Protein AF-A0A434CM27-F1 (afdb_monomer_lite)

Secondary structure (DSSP, 8-state):
-HHHHHHHHHHHHHTT-----PPPP-PEEEEEEE-TTSSEEEEEEEEE-TTT--EEEEEEEEETTT-PBPTT-SEEEE---TT--HHHHHHHHHHHHTTTS-HHHHHHT---------TT-S-----

Structure (mmCIF, N/CA/C/O backbone):
data_AF-A0A434CM27-F1
#
_entry.id   AF-A0A434CM27-F1
#
loop_
_atom_site.group_PDB
_atom_site.id
_atom_site.type_symbol
_atom_site.label_atom_id
_atom_site.label_alt_id
_atom_site.label_comp_id
_atom_site.label_asym_id
_atom_site.label_entity_id
_atom_site.label_seq_id
_atom_site.pdbx_PDB_ins_code
_atom_site.Cartn_x
_atom_site.Cartn_y
_atom_site.Cartn_z
_atom_site.occupancy
_atom_site.B_iso_or_equiv
_atom_site.auth_seq_id
_atom_site.auth_comp_id
_atom_site.auth_asym_id
_atom_site.auth_atom_id
_atom_site.pdbx_PDB_model_num
ATOM 1 N N . MET A 1 1 ? 54.897 -18.495 -28.103 1.00 61.25 1 MET A N 1
ATOM 2 C CA . MET A 1 1 ? 53.978 -17.387 -28.464 1.00 61.25 1 MET A CA 1
ATOM 3 C C . MET A 1 1 ? 52.524 -17.825 -28.622 1.00 61.25 1 MET A C 1
ATOM 5 O O . MET A 1 1 ? 51.708 -17.301 -27.886 1.00 61.25 1 MET A O 1
ATOM 9 N N . ARG A 1 2 ? 52.175 -18.805 -29.476 1.00 65.56 2 ARG A N 1
ATOM 10 C CA . ARG A 1 2 ? 50.773 -19.268 -29.652 1.00 65.56 2 ARG A CA 1
ATOM 11 C C . ARG A 1 2 ? 50.062 -19.693 -28.358 1.00 65.56 2 ARG A C 1
ATOM 13 O O . ARG A 1 2 ? 48.933 -19.287 -28.149 1.00 65.56 2 ARG A O 1
ATOM 20 N N . ILE A 1 3 ? 50.734 -20.431 -27.473 1.00 67.69 3 ILE A N 1
ATOM 21 C CA . ILE A 1 3 ? 50.159 -20.867 -26.183 1.00 67.69 3 ILE A CA 1
ATOM 22 C C . ILE A 1 3 ? 49.906 -19.682 -25.237 1.00 67.69 3 ILE A C 1
ATOM 24 O O . ILE A 1 3 ? 48.878 -19.646 -24.578 1.00 67.69 3 ILE A O 1
ATOM 28 N N . LEU A 1 4 ? 50.792 -18.680 -25.224 1.00 71.00 4 LEU A N 1
ATOM 29 C CA . LEU A 1 4 ? 50.620 -17.472 -24.406 1.00 71.00 4 LEU A CA 1
ATOM 30 C C . LEU A 1 4 ? 49.456 -16.604 -24.909 1.00 71.00 4 LEU A C 1
ATOM 32 O O . LEU A 1 4 ? 48.712 -16.049 -24.113 1.00 71.00 4 LEU A O 1
ATOM 36 N N . VAL A 1 5 ? 49.290 -16.518 -26.234 1.00 72.69 5 VAL A N 1
ATOM 37 C CA . VAL A 1 5 ? 48.168 -15.810 -26.869 1.00 72.69 5 VAL A CA 1
ATOM 38 C C . VAL A 1 5 ? 46.848 -16.527 -26.591 1.00 72.69 5 VAL A C 1
ATOM 40 O O . VAL A 1 5 ? 45.866 -15.871 -26.275 1.00 72.69 5 VAL A O 1
ATOM 43 N N . LEU A 1 6 ? 46.827 -17.862 -26.643 1.00 71.38 6 LEU A N 1
ATOM 44 C CA . LEU A 1 6 ? 45.638 -18.646 -26.300 1.00 71.38 6 LEU A CA 1
ATOM 45 C C . LEU A 1 6 ? 45.253 -18.468 -24.825 1.00 71.38 6 LEU A C 1
ATOM 47 O O . LEU A 1 6 ? 44.091 -18.207 -24.549 1.00 71.38 6 LEU A O 1
ATOM 51 N N . PHE A 1 7 ? 46.223 -18.494 -23.902 1.00 73.00 7 PHE A N 1
ATOM 52 C CA . PHE A 1 7 ? 45.977 -18.195 -22.485 1.00 73.00 7 PHE A CA 1
ATOM 53 C C . PHE A 1 7 ? 45.446 -16.774 -22.265 1.00 73.00 7 PHE A C 1
ATOM 55 O O . PHE A 1 7 ? 44.503 -16.591 -21.503 1.00 73.00 7 PHE A O 1
ATOM 62 N N . ALA A 1 8 ? 46.010 -15.774 -22.948 1.00 72.94 8 ALA A N 1
ATOM 63 C CA . ALA A 1 8 ? 45.547 -14.391 -22.844 1.00 72.94 8 ALA A CA 1
ATOM 64 C C . ALA A 1 8 ? 44.118 -14.209 -23.385 1.00 72.94 8 ALA A C 1
ATOM 66 O O . ALA A 1 8 ? 43.339 -13.468 -22.796 1.00 72.94 8 ALA A O 1
ATOM 67 N N . VAL A 1 9 ? 43.755 -14.903 -24.469 1.00 73.69 9 VAL A N 1
ATOM 68 C CA . VAL A 1 9 ? 42.394 -14.878 -25.033 1.00 73.69 9 VAL A CA 1
ATOM 69 C C . VAL A 1 9 ? 41.394 -15.577 -24.109 1.00 73.69 9 VAL A C 1
ATOM 71 O O . VAL A 1 9 ? 40.299 -15.057 -23.913 1.00 73.69 9 VAL A O 1
ATOM 74 N N . SER A 1 10 ? 41.768 -16.707 -23.500 1.00 68.44 10 SER A N 1
ATOM 75 C CA . SER A 1 10 ? 40.931 -17.395 -22.506 1.00 68.44 10 SER A CA 1
ATOM 76 C C . SER A 1 10 ? 40.677 -16.523 -21.273 1.00 68.44 10 SER A C 1
ATOM 78 O O . SER A 1 10 ? 39.531 -16.389 -20.857 1.00 68.44 10 SER A O 1
ATOM 80 N N . LEU A 1 11 ? 41.712 -15.852 -20.755 1.00 65.94 11 LEU A N 1
ATOM 81 C CA . LEU A 1 11 ? 41.585 -14.952 -19.604 1.00 65.94 11 LEU A CA 1
ATOM 82 C C . LEU A 1 11 ? 40.709 -13.725 -19.913 1.00 65.94 11 LEU A C 1
ATOM 84 O O . LEU A 1 11 ? 39.983 -13.241 -19.051 1.00 65.94 11 LEU A O 1
ATOM 88 N N . LEU A 1 12 ? 40.76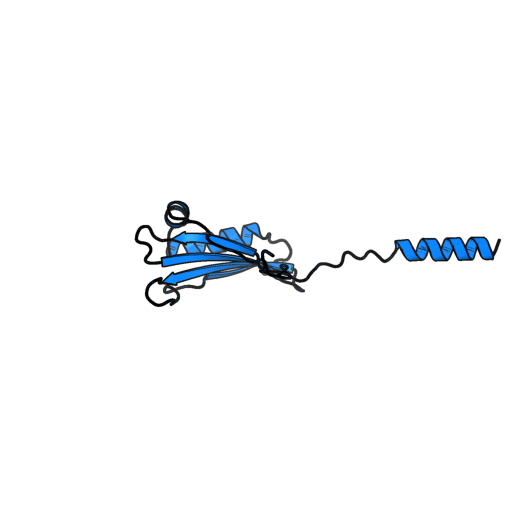3 -13.215 -21.150 1.00 62.44 12 LEU A N 1
ATOM 89 C CA . LEU A 1 12 ? 39.950 -12.074 -21.576 1.00 62.44 12 LEU A CA 1
ATOM 90 C C . LEU A 1 12 ? 38.468 -12.447 -21.748 1.00 62.44 12 LEU A C 1
ATOM 92 O O . LEU A 1 12 ? 37.603 -11.605 -21.530 1.00 62.44 12 LEU A O 1
ATOM 96 N N . ALA A 1 13 ? 38.170 -13.699 -22.113 1.00 61.03 13 ALA A N 1
ATOM 97 C CA . ALA A 1 13 ? 36.800 -14.190 -22.256 1.00 61.03 13 ALA A CA 1
ATOM 98 C C . ALA A 1 13 ? 36.074 -14.296 -20.901 1.00 61.03 13 ALA A C 1
ATOM 100 O O . ALA A 1 13 ? 34.893 -13.959 -20.817 1.00 61.03 13 ALA A O 1
ATOM 101 N N . GLU A 1 14 ? 36.784 -14.669 -19.831 1.00 60.31 14 GLU A N 1
ATOM 102 C CA . GLU A 1 14 ? 36.226 -14.799 -18.474 1.00 60.31 14 GLU A CA 1
ATOM 103 C C . GLU A 1 14 ? 35.778 -13.456 -17.865 1.00 60.31 14 GLU A C 1
ATOM 105 O O . GLU A 1 14 ? 34.853 -13.420 -17.057 1.00 60.31 14 GLU A O 1
ATOM 110 N N . PHE A 1 15 ? 36.361 -12.330 -18.295 1.00 59.69 15 PHE A N 1
ATOM 111 C CA . PHE A 1 15 ? 35.983 -10.991 -17.817 1.00 59.69 15 PHE A CA 1
ATOM 112 C C . PHE A 1 15 ? 34.720 -10.413 -18.476 1.00 59.69 15 PHE A C 1
ATOM 114 O O . PHE A 1 15 ? 34.245 -9.360 -18.054 1.00 59.69 15 PHE A O 1
ATOM 121 N N . THR A 1 16 ? 34.165 -11.060 -19.508 1.00 59.38 16 THR A N 1
ATOM 122 C CA . THR A 1 16 ? 33.066 -10.479 -20.309 1.00 59.38 16 THR A CA 1
ATOM 123 C C . THR A 1 16 ? 31.663 -10.950 -19.921 1.00 59.38 16 THR A C 1
ATOM 125 O O . THR A 1 16 ? 30.686 -10.440 -20.466 1.00 59.38 16 THR A O 1
ATOM 128 N N . THR A 1 17 ? 31.522 -11.879 -18.970 1.00 56.62 17 THR A N 1
ATOM 129 C CA . THR A 1 17 ? 30.232 -12.539 -18.688 1.00 56.62 17 THR A CA 1
ATOM 130 C C . THR A 1 17 ? 29.578 -12.168 -17.358 1.00 56.62 17 THR A C 1
ATOM 132 O O . THR A 1 17 ? 28.604 -12.810 -16.974 1.00 56.62 17 THR A O 1
ATOM 135 N N . SER A 1 1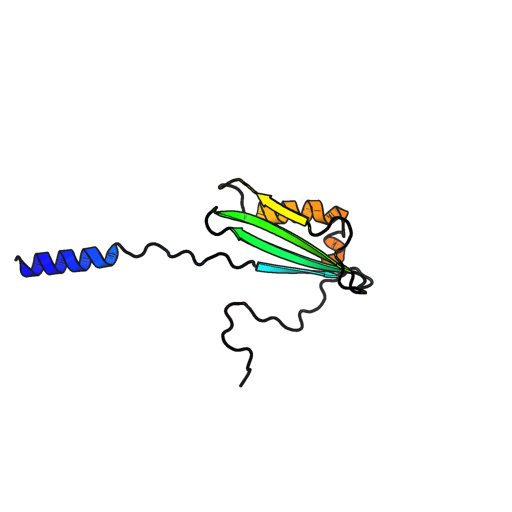8 ? 30.020 -11.118 -16.661 1.00 57.97 18 SER A N 1
ATOM 136 C CA . SER A 1 18 ? 29.270 -10.587 -15.512 1.00 57.97 18 SER A CA 1
ATOM 137 C C . SER A 1 18 ? 28.150 -9.643 -15.971 1.00 57.97 18 SER A C 1
ATOM 139 O O . SER A 1 18 ? 28.130 -8.463 -15.617 1.00 57.97 18 SER A O 1
ATOM 141 N N . LEU A 1 19 ? 27.218 -10.134 -16.793 1.00 63.66 19 LEU A N 1
ATOM 142 C CA . LEU A 1 19 ? 25.916 -9.474 -16.888 1.00 63.66 19 LEU A CA 1
ATOM 143 C C . LEU A 1 19 ? 25.300 -9.558 -15.493 1.00 63.66 19 LEU A C 1
ATOM 145 O O . LEU A 1 19 ? 25.165 -10.653 -14.949 1.00 63.66 19 LEU A O 1
ATOM 149 N N . ALA A 1 20 ? 25.011 -8.404 -14.891 1.00 65.00 20 ALA A N 1
ATOM 150 C CA . ALA A 1 20 ? 24.315 -8.350 -13.617 1.00 65.00 20 ALA A CA 1
ATOM 151 C C . ALA A 1 20 ? 22.999 -9.119 -13.777 1.00 65.00 20 ALA A C 1
ATOM 153 O O . ALA A 1 20 ? 22.096 -8.685 -14.491 1.00 65.00 20 ALA A O 1
ATOM 154 N N . ALA A 1 21 ? 22.919 -10.301 -13.171 1.00 63.22 21 ALA A N 1
ATOM 155 C CA . ALA A 1 21 ? 21.661 -11.005 -13.055 1.00 63.22 21 ALA A CA 1
ATOM 156 C C . ALA A 1 21 ? 20.801 -10.179 -12.099 1.00 63.22 21 ALA A C 1
ATOM 158 O O . ALA A 1 21 ? 21.085 -10.108 -10.902 1.00 63.22 21 ALA A O 1
ATOM 159 N N . HIS A 1 22 ? 19.791 -9.503 -12.636 1.00 60.44 22 HIS A N 1
ATOM 160 C CA . HIS A 1 22 ? 18.747 -8.932 -11.807 1.00 60.44 22 HIS A CA 1
ATOM 161 C C . HIS A 1 22 ? 17.919 -10.103 -11.280 1.00 60.44 22 HIS A C 1
ATOM 163 O O . HIS A 1 22 ? 17.370 -10.883 -12.058 1.00 60.44 22 HIS A O 1
ATOM 169 N N . ALA A 1 23 ? 17.910 -10.280 -9.960 1.00 67.56 23 ALA A N 1
ATOM 170 C CA . ALA A 1 23 ? 16.948 -11.170 -9.330 1.00 67.56 23 ALA A CA 1
ATOM 171 C C . ALA A 1 23 ? 15.533 -10.688 -9.691 1.00 67.56 23 ALA A C 1
ATOM 173 O O . ALA A 1 23 ? 15.318 -9.482 -9.830 1.00 67.56 23 ALA A O 1
ATOM 174 N N . GLY A 1 24 ? 14.595 -11.622 -9.863 1.00 69.56 24 GLY A N 1
ATOM 175 C CA . GLY A 1 24 ? 13.190 -11.273 -10.077 1.00 69.56 24 GLY A CA 1
ATOM 176 C C . GLY A 1 24 ? 12.653 -10.413 -8.928 1.00 69.56 24 GLY A C 1
ATOM 177 O O . GLY A 1 24 ? 13.162 -10.477 -7.806 1.00 69.56 24 GLY A O 1
ATOM 178 N N . ASP A 1 25 ? 11.637 -9.601 -9.219 1.00 81.38 25 ASP A N 1
ATOM 179 C CA . ASP A 1 25 ? 11.016 -8.722 -8.227 1.00 81.38 25 ASP A CA 1
ATOM 180 C C . ASP A 1 25 ? 10.394 -9.534 -7.086 1.00 81.38 25 ASP A C 1
ATOM 182 O O . ASP A 1 25 ? 9.615 -10.466 -7.305 1.00 81.38 25 ASP A O 1
ATOM 186 N N . VAL A 1 26 ? 10.735 -9.150 -5.859 1.00 86.06 26 VAL A N 1
ATOM 187 C CA . VAL A 1 26 ? 10.061 -9.592 -4.642 1.00 86.06 26 VAL A CA 1
ATOM 188 C C . VAL A 1 26 ? 9.434 -8.352 -4.036 1.00 86.06 26 VAL A C 1
ATOM 190 O O . VAL A 1 26 ? 10.149 -7.433 -3.640 1.00 86.06 26 VAL A O 1
ATOM 193 N N . ALA A 1 27 ? 8.106 -8.342 -3.956 1.00 90.75 27 ALA A N 1
ATOM 194 C CA . ALA A 1 27 ? 7.378 -7.223 -3.387 1.00 90.75 27 ALA A CA 1
ATOM 195 C C . ALA A 1 27 ? 7.799 -6.962 -1.930 1.00 90.75 27 ALA A C 1
ATOM 197 O O . ALA A 1 27 ? 7.855 -7.881 -1.107 1.00 90.75 27 ALA A O 1
ATOM 198 N N . GLU A 1 28 ? 8.067 -5.701 -1.605 1.00 93.50 28 GLU A N 1
ATOM 199 C CA . GLU A 1 28 ? 8.382 -5.247 -0.257 1.00 93.50 28 GLU A CA 1
ATOM 200 C C . GLU A 1 28 ? 7.090 -4.928 0.510 1.00 93.50 28 GLU A C 1
ATOM 202 O O . GLU A 1 28 ? 6.135 -4.380 -0.046 1.00 93.50 28 GLU A O 1
ATOM 207 N N . LEU A 1 29 ? 7.061 -5.285 1.797 1.00 95.06 29 LEU A N 1
ATOM 208 C CA . LEU A 1 29 ? 5.940 -5.050 2.705 1.00 95.06 29 LEU A CA 1
ATOM 209 C C . LEU A 1 29 ? 6.233 -3.847 3.608 1.00 95.06 29 LEU A C 1
ATOM 211 O O . LEU A 1 29 ? 7.212 -3.862 4.349 1.00 95.06 29 LEU A O 1
ATOM 215 N N . GLU A 1 30 ? 5.327 -2.870 3.649 1.00 96.88 30 GLU A N 1
ATOM 216 C CA . GLU A 1 30 ? 5.314 -1.813 4.665 1.00 96.88 30 GLU A CA 1
ATOM 217 C C . GLU A 1 30 ? 4.019 -1.859 5.481 1.00 96.88 30 GLU A C 1
ATOM 219 O O . GLU A 1 30 ? 2.912 -1.723 4.957 1.00 96.88 30 GLU A O 1
ATOM 224 N N . ILE A 1 31 ? 4.154 -1.993 6.801 1.00 97.81 31 ILE A N 1
ATOM 225 C CA . ILE A 1 31 ? 3.016 -1.898 7.718 1.00 97.81 31 ILE A CA 1
ATOM 226 C C . ILE A 1 31 ? 2.670 -0.428 7.943 1.00 97.81 31 ILE A C 1
ATOM 228 O O . ILE A 1 31 ? 3.449 0.317 8.541 1.00 97.81 31 ILE A O 1
ATOM 232 N N . LEU A 1 32 ? 1.476 -0.019 7.508 1.00 98.31 32 LEU A N 1
ATOM 233 C CA . LEU A 1 32 ? 1.018 1.360 7.667 1.00 98.31 32 LEU A CA 1
ATOM 234 C C . 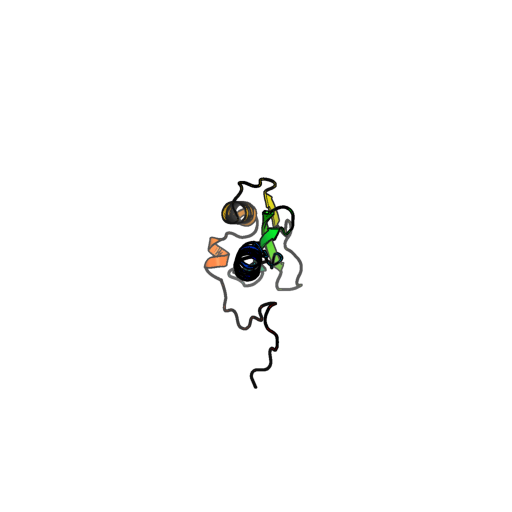LEU A 1 32 ? 0.440 1.585 9.066 1.00 98.31 32 LEU A C 1
ATOM 236 O O . LEU A 1 32 ? 0.743 2.609 9.676 1.00 98.31 32 LEU A O 1
ATOM 240 N N . GLY A 1 33 ? -0.360 0.637 9.564 1.00 98.50 33 GLY A N 1
ATOM 241 C CA . GLY A 1 33 ? -0.912 0.648 10.920 1.00 98.50 33 GLY A CA 1
ATOM 242 C C . GLY A 1 33 ? -2.393 0.293 10.996 1.00 98.50 33 GLY A C 1
ATOM 243 O O . GLY A 1 33 ? -2.960 -0.265 10.059 1.00 98.50 33 GLY A O 1
ATOM 244 N N . PHE A 1 34 ? -3.010 0.632 12.122 1.00 98.69 34 PHE A N 1
ATOM 245 C CA . PHE A 1 34 ? -4.424 0.407 12.416 1.00 98.69 34 PHE A CA 1
ATOM 246 C C . PHE A 1 34 ? -5.202 1.729 12.483 1.00 98.69 34 PHE A C 1
ATOM 248 O O . PHE A 1 34 ? -4.614 2.809 12.568 1.00 98.69 34 PHE A O 1
ATOM 255 N N . THR A 1 35 ? -6.531 1.665 12.476 1.00 98.50 35 THR A N 1
ATOM 256 C CA . THR A 1 35 ? -7.361 2.762 13.002 1.00 98.50 35 THR A CA 1
ATOM 257 C C . THR A 1 35 ? -7.217 2.857 14.519 1.00 98.50 35 THR A C 1
ATOM 259 O O . THR A 1 35 ? -6.811 1.896 15.175 1.00 98.50 35 THR A O 1
ATOM 262 N N . GLY A 1 36 ? -7.560 4.009 15.102 1.00 98.00 36 GLY A N 1
ATOM 263 C CA . GLY A 1 36 ? -7.426 4.215 16.555 1.00 98.00 36 GLY A CA 1
ATOM 264 C C . GLY A 1 36 ? -8.238 3.234 17.414 1.00 98.00 36 GLY A C 1
ATOM 265 O O . GLY A 1 36 ? -7.867 2.950 18.550 1.00 98.00 36 GLY A O 1
ATOM 266 N N . ASP A 1 37 ? -9.327 2.696 16.868 1.00 97.50 37 ASP A N 1
ATOM 267 C CA . ASP A 1 37 ? -10.173 1.669 17.486 1.00 97.50 37 ASP A CA 1
ATOM 268 C C . ASP A 1 37 ? -9.790 0.229 17.093 1.00 97.50 37 ASP A C 1
ATOM 270 O O . ASP A 1 37 ? -10.400 -0.722 17.579 1.00 97.50 37 ASP A O 1
ATOM 274 N N . GLY A 1 38 ? -8.796 0.053 16.218 1.00 97.94 38 GLY A N 1
ATOM 275 C CA . GLY A 1 38 ? -8.372 -1.247 15.701 1.00 97.94 38 GLY A CA 1
ATOM 276 C C . GLY A 1 38 ? -9.346 -1.903 14.718 1.00 97.94 38 GLY A C 1
ATOM 277 O O . GLY A 1 38 ? -9.115 -3.049 14.338 1.00 97.94 38 GLY A O 1
ATOM 278 N N . GLY A 1 39 ? -10.416 -1.219 14.296 1.00 98.19 39 GLY A N 1
ATOM 279 C CA . GLY A 1 39 ? -11.426 -1.756 13.377 1.00 98.19 39 GLY A CA 1
ATOM 280 C C . GLY A 1 39 ? -10.922 -1.999 11.950 1.00 98.19 39 GLY A C 1
ATOM 281 O O . GLY A 1 39 ? -11.500 -2.801 11.217 1.00 98.19 39 GLY A O 1
ATOM 282 N N . ALA A 1 40 ? -9.826 -1.349 11.551 1.00 98.62 40 ALA A N 1
ATOM 283 C CA . ALA A 1 40 ? -9.153 -1.643 10.296 1.00 98.62 40 ALA A CA 1
ATOM 284 C C . ALA A 1 40 ? -7.632 -1.705 10.444 1.00 98.62 40 ALA A C 1
ATOM 286 O O . ALA A 1 40 ? -7.035 -0.978 11.237 1.00 98.62 40 ALA A O 1
ATOM 287 N N . PHE A 1 41 ? -7.015 -2.550 9.624 1.00 98.62 41 PHE A N 1
ATOM 288 C CA . PHE A 1 41 ? -5.573 -2.700 9.470 1.00 98.62 41 PHE A CA 1
ATOM 289 C C . PHE A 1 41 ? -5.166 -2.360 8.038 1.00 98.62 41 PHE A C 1
ATOM 291 O O . PHE A 1 41 ? -5.822 -2.787 7.089 1.00 98.62 41 PHE A O 1
ATOM 298 N N . ALA A 1 42 ? -4.081 -1.612 7.867 1.00 98.69 42 ALA A N 1
ATOM 299 C CA . ALA A 1 42 ? -3.585 -1.218 6.561 1.00 98.69 42 ALA A CA 1
ATOM 300 C 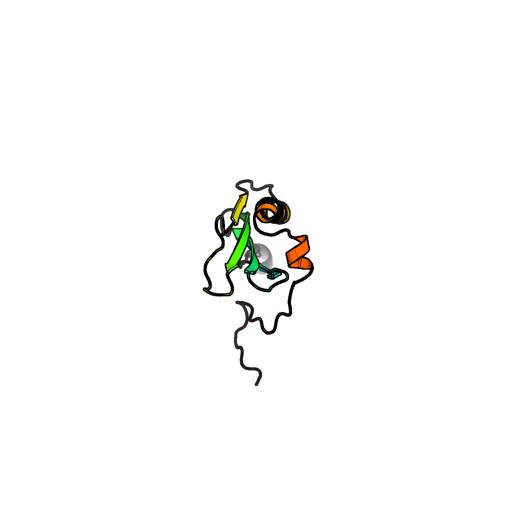C . ALA A 1 42 ? -2.100 -1.537 6.380 1.00 98.69 42 ALA A C 1
ATOM 302 O O . ALA A 1 42 ? -1.267 -1.306 7.263 1.00 98.69 42 ALA A O 1
ATOM 303 N N . PHE A 1 43 ? -1.767 -2.003 5.181 1.00 98.56 43 PHE A N 1
ATOM 304 C CA . PHE A 1 43 ? -0.397 -2.252 4.748 1.00 98.56 43 PHE A CA 1
ATOM 305 C C . PHE A 1 43 ? -0.219 -1.888 3.272 1.00 98.56 43 PHE A C 1
ATOM 307 O O . PHE A 1 43 ? -1.185 -1.752 2.514 1.00 98.56 43 PHE A O 1
ATOM 314 N N . GLU A 1 44 ? 1.032 -1.701 2.880 1.00 98.62 44 GLU A N 1
ATOM 315 C CA . GLU A 1 44 ? 1.458 -1.422 1.518 1.00 98.62 44 GLU A CA 1
ATOM 316 C C . GLU A 1 44 ? 2.378 -2.541 1.025 1.00 98.62 44 GLU A C 1
ATOM 318 O O . GLU A 1 44 ? 3.227 -3.035 1.760 1.00 98.62 44 GLU A O 1
ATOM 323 N N . GLU A 1 45 ? 2.189 -2.925 -0.228 1.00 97.50 45 GLU A N 1
ATOM 324 C CA . GLU A 1 45 ? 3.043 -3.827 -0.995 1.00 97.50 45 GLU A CA 1
ATOM 325 C C . GLU A 1 45 ? 3.595 -3.028 -2.174 1.00 97.50 45 GLU A C 1
ATOM 327 O O . GLU A 1 45 ? 2.817 -2.402 -2.898 1.00 97.50 45 GLU A O 1
ATOM 332 N N . TYR A 1 46 ? 4.903 -3.012 -2.390 1.00 98.00 46 TYR A N 1
ATOM 333 C CA . TYR A 1 46 ? 5.496 -2.207 -3.457 1.00 98.00 46 TYR A CA 1
ATOM 334 C C . TYR A 1 46 ? 6.759 -2.847 -4.026 1.00 98.00 46 TYR A C 1
ATOM 336 O O . TYR A 1 46 ? 7.407 -3.656 -3.375 1.00 98.00 46 TYR A O 1
ATOM 344 N N . GLY A 1 47 ? 7.108 -2.482 -5.254 1.00 96.00 47 GLY A N 1
ATOM 345 C CA . GLY A 1 47 ? 8.246 -3.069 -5.955 1.00 96.00 47 GLY A CA 1
ATOM 346 C C . GLY A 1 47 ? 8.380 -2.537 -7.375 1.00 96.00 47 GLY A C 1
ATOM 347 O O . GLY A 1 47 ? 7.742 -1.546 -7.753 1.00 96.00 47 GLY A O 1
ATOM 348 N N . VAL A 1 48 ? 9.212 -3.199 -8.173 1.00 94.88 48 VAL A N 1
ATOM 349 C CA . VAL A 1 48 ? 9.448 -2.844 -9.577 1.00 94.88 48 VAL A CA 1
ATOM 350 C C . VAL A 1 48 ? 9.237 -4.086 -10.424 1.00 94.88 48 VAL A C 1
ATOM 352 O O . VAL A 1 48 ? 9.979 -5.044 -10.283 1.00 94.88 48 VAL A O 1
ATOM 355 N N . GLN A 1 49 ? 8.239 -4.080 -11.312 1.00 91.50 49 GLN A N 1
ATOM 356 C CA . GLN A 1 49 ? 7.856 -5.281 -12.062 1.00 91.50 49 GLN A CA 1
ATOM 357 C C . GLN A 1 49 ? 9.039 -5.892 -12.817 1.00 91.50 49 GLN A C 1
ATOM 359 O O . GLN A 1 49 ? 9.693 -5.213 -13.614 1.00 91.50 49 GLN A O 1
ATOM 364 N N . ASP A 1 50 ? 9.242 -7.196 -12.624 1.00 83.62 50 ASP A N 1
ATOM 365 C CA . ASP A 1 50 ? 10.158 -7.968 -13.454 1.00 83.62 50 ASP A CA 1
ATOM 366 C C . ASP A 1 50 ? 9.704 -7.914 -14.926 1.00 83.62 50 ASP A C 1
ATOM 368 O O . ASP A 1 50 ? 8.510 -7.920 -15.246 1.00 83.62 50 ASP A O 1
ATOM 372 N N . GLY A 1 51 ? 10.662 -7.795 -15.838 1.00 85.19 51 GLY A N 1
ATOM 373 C CA . GLY A 1 51 ? 10.430 -7.626 -17.270 1.00 85.19 51 GLY A CA 1
ATOM 374 C C . GLY A 1 51 ? 10.174 -6.183 -17.717 1.00 85.19 51 GLY A C 1
ATOM 375 O O . GLY A 1 51 ? 10.909 -5.698 -18.573 1.00 85.19 51 GLY A O 1
ATOM 376 N N . SER A 1 52 ? 9.152 -5.492 -17.187 1.00 88.19 52 SER A N 1
ATOM 377 C CA . SER A 1 52 ? 8.825 -4.127 -17.652 1.00 88.19 52 SER A CA 1
ATOM 378 C C . SER A 1 52 ? 9.619 -3.021 -16.955 1.00 88.19 52 SER A C 1
ATOM 380 O O . SER A 1 52 ? 9.728 -1.929 -17.501 1.00 88.19 52 SER A O 1
ATOM 382 N N . GLY A 1 53 ? 10.122 -3.262 -15.739 1.00 90.69 53 GLY A N 1
ATOM 383 C CA . GLY A 1 53 ? 10.801 -2.242 -14.936 1.00 90.69 53 GLY A CA 1
ATOM 384 C C . GLY A 1 53 ? 9.871 -1.160 -14.370 1.00 90.69 53 GLY A C 1
ATOM 385 O O . GLY A 1 53 ? 10.348 -0.133 -13.896 1.00 90.69 53 GLY A O 1
ATOM 386 N N . PHE A 1 54 ? 8.548 -1.357 -14.411 1.00 95.88 54 PHE A N 1
ATOM 387 C CA . PHE A 1 54 ? 7.590 -0.345 -13.955 1.00 95.88 54 PHE A CA 1
ATOM 388 C C . PHE A 1 54 ? 7.415 -0.383 -12.433 1.00 95.88 54 PHE A C 1
ATOM 390 O O . PHE A 1 54 ? 7.104 -1.450 -11.888 1.00 95.88 54 PHE A O 1
ATOM 397 N N . PRO A 1 55 ? 7.545 0.759 -11.730 1.00 97.38 55 PRO A N 1
ATOM 398 C CA . PRO A 1 55 ? 7.302 0.804 -10.298 1.00 97.38 55 PRO A CA 1
ATOM 399 C C . PRO A 1 55 ? 5.809 0.670 -9.985 1.00 97.38 55 PRO A C 1
ATOM 401 O O . PRO A 1 55 ? 4.942 1.225 -10.675 1.00 97.38 55 PRO A O 1
ATOM 404 N N . TYR A 1 56 ? 5.505 -0.027 -8.894 1.00 98.12 56 TYR A N 1
ATOM 405 C CA . TYR A 1 56 ? 4.148 -0.173 -8.381 1.00 98.12 56 TYR A CA 1
ATOM 406 C C . TYR A 1 56 ? 4.093 -0.031 -6.861 1.00 98.12 56 TYR A C 1
ATOM 408 O O . TYR A 1 56 ? 5.073 -0.253 -6.153 1.00 98.12 56 TYR A O 1
ATOM 416 N N . ALA A 1 57 ? 2.913 0.337 -6.369 1.00 98.62 57 ALA A N 1
ATOM 417 C CA .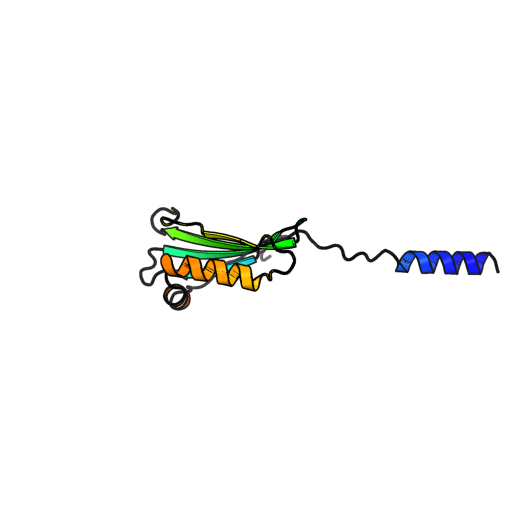 ALA A 1 57 ? 2.569 0.333 -4.957 1.00 98.62 57 ALA A CA 1
ATOM 418 C C . ALA A 1 57 ? 1.073 0.036 -4.799 1.00 98.62 57 ALA A C 1
ATOM 420 O O . ALA A 1 57 ? 0.210 0.708 -5.374 1.00 98.62 57 ALA A O 1
ATOM 421 N N . ASN A 1 58 ? 0.764 -0.981 -4.008 1.00 98.75 58 ASN A N 1
ATOM 422 C CA . ASN A 1 58 ? -0.576 -1.440 -3.699 1.00 98.75 58 ASN A CA 1
ATOM 423 C C . ASN A 1 58 ? -0.841 -1.211 -2.209 1.00 98.75 58 ASN A C 1
ATOM 425 O O . ASN A 1 58 ? -0.064 -1.656 -1.373 1.00 98.75 58 ASN A O 1
ATOM 429 N N . ARG A 1 59 ? -1.941 -0.543 -1.858 1.00 98.75 59 ARG A N 1
ATOM 430 C CA . ARG A 1 59 ? -2.371 -0.377 -0.463 1.00 98.75 59 ARG A CA 1
ATOM 431 C C . ARG A 1 59 ? -3.627 -1.175 -0.187 1.00 98.75 59 ARG A C 1
ATOM 433 O O . ARG A 1 59 ? -4.622 -1.059 -0.908 1.00 98.75 59 ARG A O 1
ATOM 440 N N . TYR A 1 60 ? -3.583 -1.932 0.893 1.00 98.81 60 TYR A N 1
ATOM 441 C CA . TYR A 1 60 ? -4.656 -2.794 1.351 1.00 98.81 60 TYR A CA 1
ATOM 442 C C . TYR A 1 60 ? -5.178 -2.264 2.680 1.00 98.81 60 TYR A C 1
ATOM 444 O O . TYR A 1 60 ? -4.405 -1.789 3.510 1.00 98.81 60 TYR A O 1
ATOM 452 N N . TYR A 1 61 ? -6.493 -2.336 2.860 1.00 98.75 61 TYR A N 1
ATOM 453 C CA . TYR A 1 61 ? -7.177 -1.908 4.071 1.00 98.75 61 TYR A CA 1
ATOM 454 C C . TYR A 1 61 ? -8.182 -2.997 4.426 1.00 98.75 61 TYR A C 1
ATOM 456 O O . TYR A 1 61 ? -9.126 -3.231 3.673 1.00 98.75 61 TYR A O 1
ATOM 464 N N . ILE A 1 62 ? -7.936 -3.692 5.526 1.00 98.69 62 ILE A N 1
ATOM 465 C CA . ILE A 1 62 ? -8.657 -4.887 5.950 1.00 98.69 62 ILE A CA 1
ATOM 466 C C . ILE A 1 62 ? -9.519 -4.527 7.156 1.00 98.69 62 ILE A C 1
ATOM 468 O O . ILE A 1 62 ? -9.016 -3.938 8.111 1.00 98.69 62 ILE A O 1
ATOM 472 N N . ASN A 1 63 ? -10.800 -4.882 7.116 1.00 98.62 63 ASN A N 1
ATOM 473 C CA . ASN A 1 63 ? -11.676 -4.888 8.280 1.00 98.62 63 ASN A CA 1
ATOM 474 C C . ASN A 1 63 ? -11.249 -6.026 9.214 1.00 98.62 63 ASN A C 1
ATOM 476 O O . ASN A 1 63 ? -11.260 -7.189 8.823 1.00 98.62 63 ASN A O 1
ATOM 480 N N . THR A 1 64 ? -10.884 -5.702 10.451 1.00 98.25 64 THR A N 1
ATOM 481 C CA . THR A 1 64 ? -10.353 -6.690 11.403 1.00 98.25 64 THR A CA 1
ATOM 482 C C . THR A 1 64 ? -11.422 -7.612 11.990 1.00 98.25 64 THR A C 1
ATOM 484 O O . THR A 1 64 ? -11.084 -8.594 12.647 1.00 98.25 64 THR A O 1
ATOM 487 N N . ALA A 1 65 ? -12.707 -7.319 11.772 1.00 98.38 65 ALA A N 1
ATOM 488 C CA . ALA A 1 65 ? -13.804 -8.151 12.257 1.00 98.38 65 ALA A CA 1
ATOM 489 C C . ALA A 1 65 ? -14.114 -9.347 11.343 1.00 98.38 65 ALA A C 1
ATOM 491 O O . ALA A 1 65 ? -14.604 -10.367 11.827 1.00 98.38 65 ALA A O 1
ATOM 492 N N . ASP A 1 66 ? -13.888 -9.210 10.033 1.00 98.25 66 ASP A N 1
ATOM 493 C CA . ASP A 1 66 ? -14.318 -10.191 9.026 1.00 98.25 66 ASP A CA 1
ATOM 494 C C . ASP A 1 66 ? -13.320 -10.419 7.879 1.00 98.25 66 ASP A C 1
ATOM 496 O O . ASP A 1 66 ? -13.652 -11.091 6.902 1.00 98.25 66 ASP A O 1
ATOM 500 N N . ASP A 1 67 ? -12.114 -9.859 7.988 1.00 98.00 67 ASP A N 1
ATOM 501 C CA . ASP A 1 67 ? -11.021 -9.945 7.014 1.00 98.00 67 ASP A CA 1
ATOM 502 C C . ASP A 1 67 ? -11.360 -9.415 5.606 1.00 98.00 67 ASP A C 1
ATOM 504 O O . ASP A 1 67 ? -10.629 -9.649 4.638 1.00 98.00 67 ASP A O 1
ATOM 508 N N . SER A 1 68 ? -12.457 -8.667 5.459 1.00 98.50 68 SER A N 1
ATOM 509 C CA . SER A 1 68 ? -12.848 -8.082 4.177 1.00 98.50 68 SER A CA 1
ATOM 510 C C . SER A 1 68 ? -12.036 -6.831 3.841 1.00 98.50 68 SER A C 1
ATOM 512 O O . SER A 1 68 ? -11.564 -6.102 4.713 1.00 98.50 68 SER A O 1
ATOM 514 N N . PHE A 1 69 ? -11.899 -6.527 2.549 1.00 98.62 69 PHE A N 1
ATOM 515 C CA . PHE A 1 69 ? -11.349 -5.239 2.131 1.00 98.62 69 PHE A CA 1
ATOM 516 C C . PHE A 1 69 ? -12.351 -4.109 2.368 1.00 98.62 69 PHE A C 1
ATOM 518 O O . PHE A 1 69 ? -13.533 -4.226 2.032 1.00 98.62 69 PHE A O 1
ATOM 525 N N . LEU A 1 70 ? -11.865 -2.965 2.855 1.00 98.56 70 LEU A N 1
ATOM 526 C CA . LEU A 1 70 ? -12.680 -1.758 2.934 1.00 98.56 70 LEU A CA 1
ATOM 527 C C . LEU A 1 70 ? -13.121 -1.313 1.535 1.00 98.56 70 LEU A C 1
ATOM 529 O O . LEU A 1 70 ? -12.407 -1.470 0.540 1.00 98.56 70 LEU A O 1
ATOM 533 N N . LYS A 1 71 ? -14.305 -0.703 1.456 1.00 98.00 71 LYS A N 1
ATOM 534 C CA . LYS A 1 71 ? -14.866 -0.195 0.200 1.00 98.00 71 LYS A CA 1
ATOM 535 C C . LYS A 1 71 ? -13.880 0.747 -0.503 1.00 98.00 71 LYS A C 1
ATOM 537 O O . LYS A 1 71 ? -13.398 1.702 0.094 1.00 98.00 71 LYS A O 1
ATOM 542 N N . GLY A 1 72 ? -13.649 0.517 -1.796 1.00 97.38 72 GLY A N 1
ATOM 543 C CA . GLY A 1 72 ? -12.703 1.310 -2.593 1.00 97.38 72 GLY A CA 1
ATOM 544 C C . GLY A 1 72 ? -11.251 0.834 -2.493 1.00 97.38 72 GLY A C 1
ATOM 545 O O . GLY A 1 72 ? -10.366 1.491 -3.034 1.00 97.38 72 GLY A O 1
ATOM 546 N N . THR A 1 73 ? -11.013 -0.304 -1.836 1.00 98.25 73 THR A N 1
ATOM 547 C CA . THR A 1 73 ? -9.696 -0.930 -1.692 1.00 98.25 73 THR A CA 1
ATOM 548 C C . THR A 1 73 ? -9.734 -2.380 -2.203 1.00 98.25 73 THR A C 1
ATOM 550 O O . THR A 1 73 ? -10.823 -2.953 -2.298 1.00 98.25 73 THR A O 1
ATOM 553 N N . PRO A 1 74 ? -8.591 -2.980 -2.583 1.00 98.38 74 PRO A N 1
ATOM 554 C CA . PRO A 1 74 ? -7.237 -2.422 -2.560 1.00 98.38 74 PRO A CA 1
ATOM 555 C C . PRO A 1 74 ? -7.029 -1.274 -3.553 1.00 98.38 74 PRO A C 1
ATOM 557 O O . PRO A 1 74 ? -7.614 -1.241 -4.635 1.00 98.38 74 PRO A O 1
ATOM 560 N N . ILE A 1 75 ? -6.160 -0.336 -3.188 1.00 98.69 75 ILE A N 1
ATOM 561 C CA . ILE A 1 75 ? -5.678 0.711 -4.088 1.00 98.69 75 ILE A CA 1
ATOM 562 C C . ILE A 1 75 ? -4.477 0.144 -4.823 1.00 98.69 75 ILE A C 1
ATOM 564 O O . ILE A 1 75 ? -3.473 -0.158 -4.190 1.00 98.69 75 ILE A O 1
ATOM 568 N N . ARG A 1 76 ? -4.564 0.030 -6.148 1.00 98.56 76 ARG A N 1
ATOM 569 C CA . ARG A 1 76 ? -3.453 -0.435 -6.983 1.00 98.56 76 ARG A CA 1
ATOM 570 C C . ARG A 1 76 ? -2.903 0.710 -7.819 1.00 98.56 76 ARG A C 1
ATOM 572 O O . ARG A 1 76 ? -3.657 1.388 -8.524 1.00 98.56 76 ARG A O 1
ATOM 579 N N . VAL A 1 77 ? -1.600 0.942 -7.722 1.00 98.56 77 VAL A N 1
ATOM 580 C CA . VAL A 1 77 ? -0.882 1.931 -8.526 1.00 98.56 77 VAL A CA 1
ATOM 581 C C . VAL A 1 77 ? 0.269 1.241 -9.230 1.00 98.56 77 VAL A C 1
ATOM 583 O O . VAL A 1 77 ? 1.096 0.607 -8.589 1.00 98.56 77 VAL A O 1
A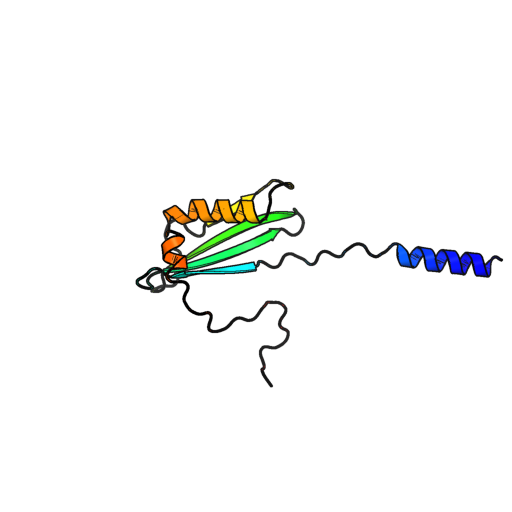TOM 586 N N . ARG A 1 78 ? 0.332 1.426 -10.545 1.00 98.00 78 ARG A N 1
ATOM 587 C CA . ARG A 1 78 ? 1.499 1.153 -11.378 1.00 98.00 78 ARG A CA 1
ATOM 588 C C . ARG A 1 78 ? 1.739 2.382 -12.239 1.00 98.00 78 ARG A C 1
ATOM 590 O O . ARG A 1 78 ? 0.768 2.978 -12.714 1.00 98.00 78 ARG A O 1
ATOM 597 N N . LEU A 1 79 ? 2.996 2.775 -12.390 1.00 98.19 79 LEU A N 1
ATOM 598 C CA . LEU A 1 79 ? 3.373 3.864 -13.281 1.00 98.19 79 LEU A CA 1
ATOM 599 C C . LEU A 1 79 ? 3.997 3.268 -14.540 1.00 98.19 79 LEU A C 1
ATOM 601 O O . LEU A 1 79 ? 5.085 2.705 -14.492 1.00 98.19 79 LEU A O 1
ATOM 605 N N . ASP A 1 80 ? 3.282 3.388 -15.655 1.00 96.75 80 ASP A N 1
ATOM 606 C CA . ASP A 1 80 ? 3.686 2.879 -16.971 1.00 96.75 80 ASP A CA 1
ATOM 607 C C . ASP A 1 80 ? 4.662 3.860 -17.642 1.00 96.75 80 ASP A C 1
ATOM 609 O O . ASP A 1 80 ? 4.404 4.394 -18.719 1.00 96.75 80 ASP A O 1
ATOM 613 N N . ASP A 1 81 ? 5.750 4.161 -16.943 1.00 93.38 81 ASP A N 1
ATOM 614 C CA . ASP A 1 81 ? 6.803 5.079 -17.360 1.00 93.38 81 ASP A CA 1
ATOM 615 C C . ASP A 1 81 ? 8.132 4.543 -16.827 1.00 93.38 81 ASP A C 1
ATOM 617 O O . ASP A 1 81 ? 8.321 4.415 -15.619 1.00 93.38 81 ASP A O 1
ATOM 621 N N . GLU A 1 82 ? 9.056 4.233 -17.736 1.00 87.75 82 GLU A N 1
ATOM 622 C CA . GLU A 1 82 ? 10.386 3.702 -17.409 1.00 87.75 82 GLU A CA 1
ATOM 623 C C . GLU A 1 82 ? 11.240 4.695 -16.605 1.00 87.75 82 GLU A C 1
ATOM 625 O O . GLU A 1 82 ? 12.208 4.301 -15.960 1.00 87.75 82 GLU A O 1
ATOM 630 N N . ASN A 1 83 ? 10.884 5.984 -16.619 1.00 92.75 83 ASN A N 1
ATOM 631 C CA . ASN A 1 83 ? 11.558 7.020 -15.837 1.00 92.75 83 ASN A CA 1
ATOM 632 C C . ASN A 1 83 ? 10.876 7.279 -14.488 1.00 92.75 83 ASN A C 1
ATOM 634 O O . ASN A 1 83 ? 11.393 8.056 -13.678 1.00 92.75 83 ASN A O 1
ATOM 638 N N . ALA A 1 84 ? 9.710 6.675 -14.238 1.00 96.88 84 ALA A N 1
ATOM 639 C CA . ALA A 1 84 ? 9.038 6.815 -12.961 1.00 96.88 84 ALA A CA 1
ATOM 640 C C . ALA A 1 84 ? 9.827 6.104 -11.861 1.00 96.88 84 ALA A C 1
ATOM 642 O O . ALA A 1 84 ? 10.431 5.050 -12.053 1.00 96.88 84 ALA A O 1
ATOM 643 N N . THR A 1 85 ? 9.794 6.682 -10.665 1.00 97.00 85 THR A N 1
ATOM 644 C CA . THR A 1 85 ? 10.478 6.116 -9.505 1.00 97.00 85 THR A CA 1
ATOM 645 C C . THR A 1 85 ? 9.525 5.279 -8.660 1.00 97.00 85 THR A C 1
ATOM 647 O O . THR A 1 85 ? 8.314 5.518 -8.625 1.00 97.00 85 THR A O 1
ATOM 650 N N . LEU A 1 86 ? 10.087 4.331 -7.908 1.00 97.00 86 LEU A N 1
ATOM 651 C CA . LEU A 1 86 ? 9.349 3.573 -6.896 1.00 97.00 86 LEU A CA 1
ATOM 652 C C . LEU A 1 86 ? 8.642 4.497 -5.897 1.00 97.00 86 LEU A C 1
ATOM 654 O O . LEU A 1 86 ? 7.456 4.331 -5.622 1.00 97.00 86 LEU A O 1
ATOM 658 N N . GLU A 1 87 ? 9.339 5.533 -5.431 1.00 98.25 87 GLU A N 1
ATOM 659 C CA . GLU A 1 87 ? 8.774 6.531 -4.521 1.00 98.25 87 GLU A CA 1
ATOM 660 C C . GLU A 1 87 ? 7.570 7.259 -5.134 1.00 98.25 87 GLU A C 1
ATOM 662 O O . GLU A 1 87 ? 6.575 7.482 -4.449 1.00 98.25 87 GLU A O 1
ATOM 667 N N . ALA A 1 88 ? 7.598 7.580 -6.432 1.00 98.62 88 ALA A N 1
ATOM 668 C CA . ALA A 1 88 ? 6.455 8.207 -7.093 1.00 98.62 88 ALA A CA 1
ATOM 669 C C . ALA A 1 88 ? 5.213 7.299 -7.070 1.00 98.62 88 ALA A C 1
ATOM 671 O O . ALA A 1 88 ? 4.105 7.782 -6.813 1.00 98.62 88 ALA A O 1
ATOM 672 N N . ALA A 1 89 ? 5.384 5.988 -7.278 1.00 98.62 89 ALA A N 1
ATOM 673 C CA . ALA A 1 89 ? 4.286 5.028 -7.180 1.00 98.62 89 ALA A CA 1
ATOM 674 C C . ALA A 1 89 ? 3.729 4.964 -5.747 1.00 98.62 89 ALA A C 1
ATOM 676 O O . ALA A 1 89 ? 2.510 5.030 -5.558 1.00 98.62 89 ALA A O 1
ATOM 677 N N . ARG A 1 90 ? 4.609 4.927 -4.737 1.00 98.69 90 ARG A N 1
ATOM 678 C CA . ARG A 1 90 ? 4.229 4.929 -3.312 1.00 98.69 90 ARG A CA 1
ATOM 679 C C . ARG A 1 90 ? 3.498 6.204 -2.903 1.00 98.69 90 ARG A C 1
ATOM 681 O O . ARG A 1 90 ? 2.446 6.137 -2.268 1.00 98.69 90 ARG A O 1
ATOM 688 N N . VAL A 1 91 ? 3.982 7.373 -3.322 1.00 98.69 91 VAL A N 1
ATOM 689 C CA . VAL A 1 91 ? 3.315 8.662 -3.080 1.00 98.69 91 VAL A CA 1
ATOM 690 C C . VAL A 1 91 ? 1.934 8.692 -3.730 1.00 98.69 91 VAL A C 1
ATOM 692 O O . VAL A 1 91 ? 0.968 9.100 -3.086 1.00 98.69 91 VAL A O 1
ATOM 695 N N . ALA A 1 92 ? 1.801 8.224 -4.972 1.00 98.75 92 ALA A N 1
ATOM 696 C CA . ALA A 1 92 ? 0.510 8.164 -5.651 1.00 98.75 92 ALA A CA 1
ATOM 697 C C . ALA A 1 92 ? -0.470 7.198 -4.957 1.00 98.75 92 ALA A C 1
ATOM 699 O O . ALA A 1 92 ? -1.655 7.519 -4.814 1.00 98.75 92 ALA A O 1
ATOM 700 N N . ALA A 1 93 ? 0.005 6.044 -4.477 1.00 98.75 93 ALA A N 1
ATOM 701 C CA . ALA A 1 93 ? -0.805 5.121 -3.681 1.00 98.75 93 ALA A CA 1
ATOM 702 C C . ALA A 1 93 ? -1.231 5.759 -2.351 1.00 98.75 93 ALA A C 1
ATOM 704 O O . ALA A 1 93 ? -2.408 5.700 -1.988 1.00 98.75 93 ALA A O 1
ATOM 705 N N . ARG A 1 94 ? -0.311 6.455 -1.669 1.00 98.62 94 ARG A N 1
ATOM 706 C CA . ARG A 1 94 ? -0.589 7.207 -0.441 1.00 98.62 94 ARG A CA 1
ATOM 707 C C . ARG A 1 94 ? -1.654 8.268 -0.632 1.00 98.62 94 ARG A C 1
ATOM 709 O O . ARG A 1 94 ? -2.604 8.297 0.139 1.00 98.62 94 ARG A O 1
ATOM 716 N N . GLN A 1 95 ? -1.519 9.108 -1.653 1.00 98.75 95 GLN A N 1
ATOM 717 C CA . GLN A 1 95 ? -2.464 10.190 -1.933 1.00 98.75 95 GLN A CA 1
ATOM 718 C C . GLN A 1 95 ? -3.888 9.665 -2.139 1.00 98.75 95 GLN A C 1
ATOM 720 O O . GLN A 1 95 ? -4.832 10.232 -1.596 1.00 98.75 95 GLN A O 1
ATOM 725 N N . LYS A 1 96 ? -4.047 8.556 -2.873 1.00 98.69 96 LYS A N 1
ATOM 726 C CA . LYS A 1 96 ? -5.345 7.876 -3.012 1.00 98.69 96 LYS A CA 1
ATOM 727 C C . LYS A 1 96 ? -5.823 7.294 -1.676 1.00 98.69 96 LYS A C 1
ATOM 729 O O . LYS A 1 96 ? -7.013 7.342 -1.376 1.00 98.69 96 LYS A O 1
ATOM 734 N N . GLY A 1 97 ? -4.895 6.775 -0.874 1.00 98.62 97 GLY A N 1
ATOM 735 C CA . GLY A 1 97 ? -5.144 6.201 0.447 1.00 98.62 97 GLY A CA 1
ATOM 736 C C . GLY A 1 97 ? -5.666 7.186 1.489 1.00 98.62 97 GLY A C 1
ATOM 737 O O . GLY A 1 97 ? -6.448 6.780 2.345 1.00 98.62 97 GLY A O 1
ATOM 738 N N . GLU A 1 98 ? -5.321 8.475 1.387 1.00 98.56 98 GLU A N 1
ATOM 739 C CA . GLU A 1 98 ? -5.810 9.516 2.309 1.00 98.56 98 GLU A CA 1
ATOM 740 C C . GLU A 1 98 ? -7.349 9.634 2.316 1.00 98.56 98 GLU A C 1
ATOM 742 O O . GLU A 1 98 ? -7.925 10.092 3.302 1.00 98.56 98 GLU A O 1
ATOM 747 N N . ALA A 1 99 ? -8.026 9.210 1.239 1.00 98.12 99 ALA A N 1
ATOM 748 C CA . ALA A 1 99 ? -9.488 9.173 1.158 1.00 98.12 99 ALA A CA 1
ATOM 749 C C . ALA A 1 99 ? -10.121 7.945 1.844 1.00 98.12 99 ALA A C 1
ATOM 751 O O . ALA A 1 99 ? -11.331 7.938 2.061 1.00 98.12 99 ALA A O 1
ATOM 752 N N . ILE A 1 100 ? -9.326 6.916 2.161 1.00 98.50 100 ILE A N 1
ATOM 753 C CA . ILE A 1 100 ? -9.770 5.705 2.861 1.00 98.50 100 ILE A CA 1
ATOM 754 C C . ILE A 1 100 ? -9.564 5.880 4.366 1.00 98.50 100 ILE A C 1
ATOM 756 O O . ILE A 1 100 ? -10.531 5.995 5.111 1.00 98.50 100 ILE A O 1
ATOM 760 N N . ILE A 1 101 ? -8.303 5.936 4.800 1.00 98.50 101 ILE A N 1
ATOM 761 C CA . ILE A 1 101 ? -7.883 6.238 6.173 1.00 98.50 101 ILE A CA 1
ATOM 762 C C . ILE A 1 101 ? -6.649 7.129 6.062 1.00 98.50 101 ILE A C 1
ATOM 764 O O . ILE A 1 101 ? -5.721 6.829 5.304 1.00 98.50 101 ILE A O 1
ATOM 768 N N . LYS A 1 102 ? -6.629 8.226 6.823 1.00 98.56 102 LYS A N 1
ATOM 769 C CA . LYS A 1 102 ? -5.522 9.186 6.790 1.00 98.56 102 LYS A CA 1
ATOM 770 C C . LYS A 1 102 ? -4.219 8.514 7.199 1.00 98.56 102 LYS A C 1
ATOM 772 O O . LYS A 1 102 ? -4.169 7.840 8.228 1.00 98.56 102 LYS A O 1
ATOM 777 N N . GLN A 1 103 ? -3.132 8.795 6.480 1.00 98.31 103 GLN A N 1
ATOM 778 C CA . GLN A 1 103 ? -1.822 8.231 6.825 1.00 98.31 103 GLN A CA 1
ATOM 779 C C . GLN A 1 103 ? -1.409 8.594 8.259 1.00 98.31 103 GLN A C 1
ATOM 781 O O . GLN A 1 103 ? -0.811 7.779 8.951 1.00 98.31 103 GLN A O 1
ATOM 786 N N . ALA A 1 104 ? -1.758 9.801 8.716 1.00 98.56 104 ALA A N 1
ATOM 787 C CA . ALA A 1 104 ? -1.460 10.259 10.070 1.00 98.56 104 ALA A CA 1
ATOM 788 C C . ALA A 1 104 ? -2.104 9.383 11.160 1.00 98.56 104 ALA A C 1
ATOM 790 O O . ALA A 1 104 ? -1.493 9.181 12.204 1.00 98.56 104 ALA A O 1
ATOM 791 N N . GLU A 1 105 ? -3.305 8.849 10.921 1.00 98.62 105 GLU A N 1
ATOM 792 C CA . GLU A 1 105 ? -3.978 7.954 11.867 1.00 98.62 105 GLU A CA 1
ATOM 793 C C . GLU A 1 105 ? -3.289 6.590 11.918 1.00 98.62 105 GLU A C 1
ATOM 795 O O . GLU A 1 105 ? -2.965 6.112 13.002 1.00 98.62 105 GLU A O 1
ATOM 800 N N . LEU A 1 106 ? -2.991 6.014 10.751 1.00 98.56 106 LEU A N 1
ATOM 801 C CA . LEU A 1 106 ? -2.280 4.738 10.652 1.00 98.56 106 LEU A CA 1
ATOM 802 C C . LEU A 1 106 ? -0.905 4.823 11.327 1.00 98.56 106 LEU A C 1
ATOM 804 O O . LEU A 1 106 ? -0.566 3.998 12.170 1.00 98.56 106 LEU A O 1
ATOM 808 N N . THR A 1 107 ? -0.144 5.884 11.037 1.00 97.88 107 THR A N 1
ATOM 809 C CA . THR A 1 107 ? 1.176 6.117 11.637 1.00 97.88 107 THR A CA 1
ATOM 810 C C . THR A 1 107 ? 1.101 6.304 13.154 1.00 97.88 107 THR A C 1
ATOM 812 O O . THR A 1 107 ? 1.986 5.825 13.861 1.00 97.88 107 THR A O 1
ATOM 815 N N . ALA A 1 108 ? 0.056 6.958 13.670 1.00 98.31 108 ALA A N 1
ATOM 816 C CA . ALA A 1 108 ? -0.152 7.091 15.113 1.00 98.31 108 ALA A CA 1
ATOM 817 C C . ALA A 1 108 ? -0.468 5.745 15.794 1.00 98.31 108 ALA A C 1
ATOM 819 O O . ALA A 1 108 ? -0.204 5.594 16.985 1.00 98.31 108 ALA A O 1
ATOM 820 N N . ASN A 1 109 ? -0.980 4.766 15.042 1.00 98.19 109 ASN A N 1
ATOM 821 C CA . ASN A 1 109 ? -1.428 3.465 15.537 1.00 98.19 109 ASN A CA 1
ATOM 822 C C . ASN A 1 109 ? -0.752 2.308 14.780 1.00 98.19 109 ASN A C 1
ATOM 824 O O . ASN A 1 109 ? -1.406 1.352 14.367 1.00 98.19 109 ASN A O 1
ATOM 828 N N . ARG A 1 110 ? 0.571 2.373 14.577 1.00 96.25 110 ARG A N 1
ATOM 829 C CA . ARG A 1 110 ? 1.296 1.392 13.743 1.00 96.25 110 ARG A CA 1
ATOM 830 C C . ARG A 1 110 ? 1.249 -0.049 14.277 1.00 96.25 110 ARG A C 1
ATOM 832 O O . ARG A 1 110 ? 1.412 -0.993 13.510 1.00 96.25 110 ARG A O 1
ATOM 839 N N . GLY A 1 111 ? 1.013 -0.221 15.578 1.00 92.94 111 GLY A N 1
ATOM 840 C CA . GLY A 1 111 ? 1.089 -1.518 16.249 1.00 92.94 111 GLY A CA 1
ATOM 841 C C . GLY A 1 111 ? 2.531 -2.019 16.398 1.00 92.94 111 GLY A C 1
ATOM 842 O O . GLY A 1 111 ? 3.490 -1.260 16.250 1.00 92.94 111 GLY A O 1
ATOM 843 N N . ILE A 1 112 ? 2.680 -3.305 16.724 1.00 92.94 112 ILE A N 1
ATOM 844 C CA . ILE A 1 112 ? 3.974 -3.980 16.894 1.00 92.94 112 ILE A CA 1
ATOM 845 C C . ILE A 1 112 ? 3.989 -5.215 15.993 1.00 92.94 112 ILE A C 1
ATOM 847 O O . ILE A 1 112 ? 3.091 -6.052 16.076 1.00 92.94 112 ILE A O 1
ATOM 851 N N . THR A 1 113 ? 5.019 -5.353 15.159 1.00 91.50 113 THR A N 1
ATOM 852 C CA . THR A 1 113 ? 5.239 -6.575 14.377 1.00 91.50 113 THR A CA 1
ATOM 853 C C . THR A 1 113 ? 5.702 -7.689 15.313 1.00 91.50 113 THR A C 1
ATOM 855 O O . THR A 1 113 ? 6.819 -7.645 15.821 1.00 91.50 113 THR A O 1
ATOM 858 N N . ALA A 1 114 ? 4.839 -8.678 15.554 1.00 91.12 114 ALA A N 1
ATOM 859 C CA . ALA A 1 114 ? 5.143 -9.804 16.441 1.00 91.12 114 ALA A CA 1
ATOM 860 C C . ALA A 1 114 ? 5.995 -10.897 15.769 1.00 91.12 114 ALA A C 1
ATOM 862 O O . ALA A 1 114 ? 6.705 -11.627 16.453 1.00 91.12 114 ALA A O 1
ATOM 863 N N . GLY A 1 115 ? 5.933 -11.003 14.440 1.00 88.75 115 GLY A N 1
ATOM 864 C CA . GLY A 1 115 ? 6.705 -11.965 13.660 1.00 88.75 115 GLY A CA 1
ATOM 865 C C . GLY A 1 115 ? 6.702 -11.611 12.176 1.00 88.75 115 GLY A C 1
ATOM 866 O O . GLY A 1 115 ? 5.764 -10.983 11.684 1.00 88.75 115 GLY A O 1
ATOM 867 N N . PHE A 1 116 ? 7.772 -11.989 11.484 1.00 87.00 116 PHE A N 1
ATOM 868 C CA . PHE A 1 116 ? 7.944 -11.822 10.045 1.00 87.00 116 PHE A CA 1
ATOM 869 C C . PHE A 1 116 ? 8.946 -12.866 9.547 1.00 87.00 116 PHE A C 1
ATOM 871 O O . PHE A 1 116 ? 9.968 -13.072 10.196 1.00 87.00 116 PHE A O 1
ATOM 878 N N . ASN A 1 117 ? 8.648 -13.500 8.416 1.00 87.06 117 ASN A N 1
ATOM 879 C CA . ASN A 1 117 ? 9.519 -14.465 7.753 1.00 87.06 117 ASN A CA 1
ATOM 880 C C . ASN A 1 117 ? 9.693 -13.998 6.293 1.00 87.06 117 ASN A C 1
ATOM 882 O O . ASN A 1 117 ? 8.701 -13.971 5.554 1.00 87.06 117 ASN A O 1
ATOM 886 N N . PRO A 1 118 ? 10.883 -13.515 5.885 1.00 81.38 118 PRO A N 1
ATOM 887 C CA . PRO A 1 118 ? 11.118 -13.090 4.512 1.00 81.38 118 PRO A CA 1
ATOM 888 C C . PRO A 1 118 ? 11.107 -14.285 3.555 1.00 81.38 118 PRO A C 1
ATOM 890 O O . PRO A 1 118 ? 11.561 -15.369 3.891 1.00 81.38 118 PRO A O 1
ATOM 893 N N . VAL A 1 119 ? 10.702 -14.064 2.301 1.00 80.19 119 VAL A N 1
ATOM 894 C CA . VAL A 1 119 ? 10.618 -15.127 1.274 1.00 80.19 119 VAL A CA 1
ATOM 895 C C . VAL A 1 119 ? 11.948 -15.854 1.007 1.00 80.19 119 VAL A C 1
ATOM 897 O O . VAL A 1 119 ? 11.966 -16.938 0.431 1.00 80.19 119 VAL A O 1
ATOM 900 N N . THR A 1 120 ? 13.071 -15.256 1.404 1.00 80.62 120 THR A N 1
ATOM 901 C CA . THR A 1 120 ? 14.414 -15.830 1.279 1.00 80.62 120 THR A CA 1
ATOM 902 C C . THR A 1 120 ? 14.837 -16.674 2.485 1.00 80.62 120 THR A C 1
ATOM 904 O O . THR A 1 120 ? 15.932 -17.238 2.471 1.00 80.62 120 THR A O 1
ATOM 907 N N . GLU A 1 121 ? 14.008 -16.783 3.526 1.00 81.31 121 GLU A N 1
ATOM 908 C CA . GLU A 1 121 ? 14.277 -17.615 4.697 1.00 81.31 121 GLU A CA 1
ATOM 909 C C . GLU A 1 121 ? 14.102 -19.103 4.350 1.00 81.31 121 GLU A C 1
ATOM 911 O O . GLU A 1 121 ? 13.037 -19.553 3.931 1.00 81.31 121 GLU A O 1
ATOM 916 N N . LEU A 1 122 ? 15.172 -19.887 4.514 1.00 80.25 122 LEU A N 1
ATOM 917 C CA . LEU A 1 122 ? 15.185 -21.315 4.166 1.00 80.25 122 LEU A CA 1
ATOM 918 C C . LEU A 1 122 ? 14.596 -22.214 5.266 1.00 80.25 122 LEU A C 1
ATOM 920 O O . LEU A 1 122 ? 14.206 -23.345 4.983 1.00 80.25 122 LEU A O 1
ATOM 924 N N . SER A 1 123 ? 14.556 -21.740 6.514 1.00 79.94 123 SER A N 1
ATOM 925 C CA . SER A 1 123 ? 13.981 -22.450 7.658 1.00 79.94 123 SER A CA 1
ATOM 926 C C . SER A 1 123 ? 13.549 -21.452 8.726 1.00 79.94 123 SER A C 1
ATOM 928 O O . SER A 1 123 ? 14.341 -20.590 9.085 1.00 79.94 123 SER A O 1
ATOM 930 N N . ALA A 1 124 ? 12.330 -21.624 9.245 1.00 71.75 124 ALA A N 1
ATOM 931 C CA . ALA A 1 124 ? 11.802 -20.891 10.398 1.00 71.75 124 ALA A CA 1
ATOM 932 C C . ALA A 1 124 ? 12.118 -21.585 11.741 1.00 71.75 124 ALA A C 1
ATOM 934 O O . ALA A 1 124 ? 11.583 -21.188 12.778 1.00 71.75 124 ALA A O 1
ATOM 935 N N . ASP A 1 125 ? 12.908 -22.667 11.718 1.00 76.88 125 ASP A N 1
ATOM 936 C CA . ASP A 1 125 ? 13.336 -23.388 12.919 1.00 76.88 125 ASP A CA 1
ATOM 937 C C . ASP A 1 125 ? 14.441 -22.595 13.639 1.00 76.88 125 ASP A C 1
ATOM 939 O O . ASP A 1 125 ? 15.494 -22.352 13.041 1.00 76.88 125 ASP A O 1
ATOM 943 N N . PRO A 1 126 ? 14.232 -22.167 14.898 1.00 64.31 126 PRO A N 1
ATOM 944 C CA . PRO A 1 126 ? 15.264 -21.480 15.665 1.00 64.31 126 PRO A CA 1
ATOM 945 C C . PRO A 1 126 ? 16.362 -22.413 16.215 1.00 64.31 126 PRO A C 1
ATOM 947 O O . PRO A 1 126 ? 17.263 -21.903 16.890 1.00 64.31 126 PRO A O 1
ATOM 950 N N . PHE A 1 127 ? 16.291 -23.734 15.988 1.00 58.81 127 PHE A N 1
ATOM 951 C CA . PHE A 1 127 ? 17.213 -24.742 16.537 1.00 58.81 127 PHE A CA 1
ATOM 952 C C . PHE A 1 127 ? 18.044 -25.485 15.483 1.00 58.81 127 PHE A C 1
ATOM 954 O O . PHE A 1 127 ? 17.516 -25.835 14.406 1.00 58.81 127 PHE A O 1
#

pLDDT: mean 88.83, std 13.39, range [56.62, 98.81]

Sequence (127 aa):
MRILVLFAVSLLAEFTTSLAAHAGDVAELEILGFTGDGGAFAFEEYGVQDGSGFPYANRYYINTADDSFLKGTPIRVRLDDENATLEAARVAARQKGEAIIKQAELTANRGITAGFNPVTELSADPF

Radius of gyration: 22.49 Å; chains: 1; bounding box: 69×35×47 Å

Foldseek 3Di:
DVVVVVVVVVVVVVVPPPPPPDDAKDWDKAFLAAAPVRQKGKIKTWIAHPPQRKTWIWMFIAGPVPRDTDPPDRDIFIDNDNPDDNVNNVVVSQVSCCVVPNSVRRNVGRDDDPDDDDPPDPDPDPD